Protein AF-A0A150H305-F1 (afdb_monomer_lite)

Foldseek 3Di:
DDDPLPDVLLVQLLVQQLDPPRDQVSLVSCVVVVVCLVVCVDPVVQVVSQVSSPPRDHNVSSCVRRVD

Sequence (68 aa):
MGPLPTDPNVAAFKQCAGVSPIPANCCLKLVPFIQFADCLQLPKYKSMADSFLAPAVTVDRALKECLN

Structure (mmCIF, N/CA/C/O backbone):
data_AF-A0A150H305-F1
#
_entry.id   AF-A0A150H305-F1
#
loop_
_atom_site.group_PDB
_atom_site.id
_atom_site.type_symbol
_atom_site.label_atom_id
_atom_site.label_alt_id
_atom_site.label_comp_id
_atom_site.label_asym_id
_atom_site.label_entity_id
_atom_site.label_seq_id
_atom_site.pdbx_PDB_ins_code
_atom_site.Cartn_x
_atom_site.Cartn_y
_atom_site.Cartn_z
_atom_site.occupancy
_atom_site.B_iso_or_equiv
_atom_site.auth_seq_id
_atom_site.auth_comp_id
_atom_site.auth_asym_id
_atom_site.auth_atom_id
_atom_site.pdbx_PDB_model_num
ATOM 1 N N . MET A 1 1 ? 1.118 -16.816 7.692 1.00 40.56 1 MET A N 1
ATOM 2 C CA . MET A 1 1 ? 0.989 -15.364 7.448 1.00 40.56 1 MET A CA 1
ATOM 3 C C . MET A 1 1 ? 2.403 -14.814 7.305 1.00 40.56 1 MET A C 1
ATOM 5 O O . MET A 1 1 ? 3.054 -14.582 8.313 1.00 40.56 1 MET A O 1
ATOM 9 N N . GLY A 1 2 ? 2.940 -14.781 6.08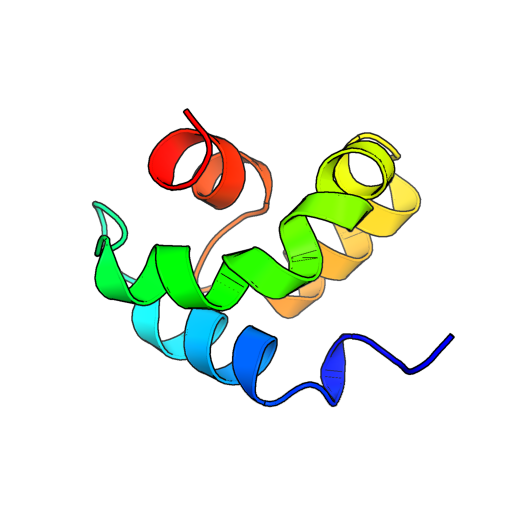1 1.00 43.44 2 GLY A N 1
ATOM 10 C CA . GLY A 1 2 ? 4.304 -14.297 5.832 1.00 43.44 2 GLY A CA 1
ATOM 11 C C . GLY A 1 2 ? 4.377 -12.774 5.993 1.00 43.44 2 GLY A C 1
ATOM 12 O O . GLY A 1 2 ? 3.385 -12.100 5.706 1.00 43.44 2 GLY A O 1
ATOM 13 N N . PRO A 1 3 ? 5.488 -12.212 6.492 1.00 52.47 3 PRO A N 1
ATOM 14 C CA . PRO A 1 3 ? 5.563 -10.791 6.783 1.00 52.47 3 PRO A CA 1
ATOM 15 C C . PRO A 1 3 ? 5.621 -9.989 5.474 1.00 52.47 3 PRO A C 1
ATOM 17 O O . PRO A 1 3 ? 6.616 -10.034 4.753 1.00 52.47 3 PRO A O 1
ATOM 20 N N . LEU A 1 4 ? 4.568 -9.201 5.224 1.00 56.28 4 LEU A N 1
ATOM 21 C CA . LEU A 1 4 ? 4.469 -8.146 4.199 1.00 56.28 4 LEU A CA 1
ATOM 22 C C . LEU A 1 4 ? 5.787 -7.385 3.897 1.00 56.28 4 LEU A C 1
ATOM 24 O O . LEU A 1 4 ? 6.042 -7.142 2.721 1.00 56.28 4 LEU A O 1
ATOM 28 N N . PRO A 1 5 ? 6.665 -7.042 4.870 1.00 58.06 5 PRO A N 1
ATOM 29 C CA . PRO A 1 5 ? 7.935 -6.361 4.573 1.00 58.06 5 PRO A CA 1
ATOM 30 C C . PRO A 1 5 ? 8.993 -7.185 3.817 1.00 58.06 5 PRO A C 1
ATOM 32 O O . PRO A 1 5 ? 9.983 -6.609 3.376 1.00 58.06 5 PRO A O 1
ATOM 35 N N . THR A 1 6 ? 8.825 -8.503 3.666 1.00 62.97 6 THR A N 1
ATOM 36 C CA . THR A 1 6 ? 9.750 -9.354 2.883 1.00 62.97 6 THR A CA 1
ATOM 37 C C . THR A 1 6 ? 9.272 -9.631 1.465 1.00 62.97 6 THR A C 1
ATOM 39 O O . THR A 1 6 ? 9.995 -10.257 0.690 1.00 62.97 6 THR A O 1
ATOM 42 N N . ASP A 1 7 ? 8.075 -9.167 1.104 1.00 70.00 7 ASP A N 1
ATOM 43 C CA . ASP A 1 7 ? 7.552 -9.414 -0.228 1.00 70.00 7 ASP A CA 1
ATOM 44 C C . ASP A 1 7 ? 8.183 -8.440 -1.244 1.00 70.00 7 ASP A C 1
ATOM 46 O O . ASP A 1 7 ? 8.054 -7.213 -1.103 1.00 70.00 7 ASP A O 1
ATOM 50 N N . PRO A 1 8 ? 8.861 -8.954 -2.287 1.00 76.50 8 PRO A N 1
ATOM 51 C CA . PRO A 1 8 ? 9.537 -8.123 -3.277 1.00 76.50 8 PRO A CA 1
ATOM 52 C C . PRO A 1 8 ? 8.573 -7.201 -4.035 1.00 76.50 8 PRO A C 1
ATOM 54 O O . PRO A 1 8 ? 8.994 -6.155 -4.527 1.00 76.50 8 PRO A O 1
ATOM 57 N N . ASN A 1 9 ? 7.280 -7.531 -4.106 1.00 74.62 9 ASN A N 1
ATOM 58 C CA . ASN A 1 9 ? 6.282 -6.695 -4.763 1.00 74.62 9 ASN A CA 1
ATOM 59 C C . ASN A 1 9 ? 5.943 -5.443 -3.946 1.00 74.62 9 ASN A C 1
ATOM 61 O O . ASN A 1 9 ? 5.762 -4.382 -4.539 1.00 74.62 9 ASN A O 1
ATOM 65 N N . VAL A 1 10 ? 5.918 -5.521 -2.609 1.00 77.50 10 VAL A N 1
ATOM 66 C CA . VAL A 1 10 ? 5.664 -4.346 -1.749 1.00 77.50 10 VAL A CA 1
ATOM 67 C C . VAL A 1 10 ? 6.874 -3.411 -1.7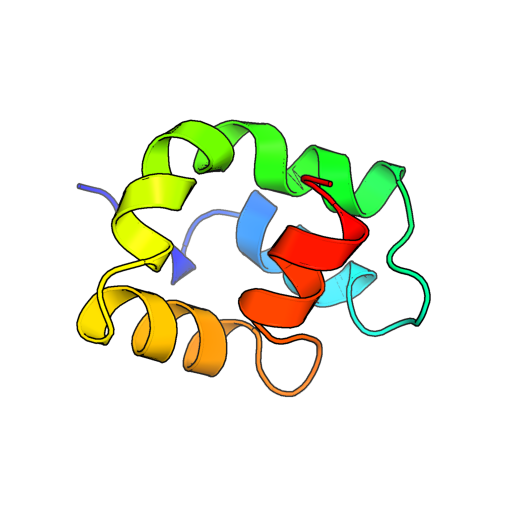66 1.00 77.50 10 VAL A C 1
ATOM 69 O O . VAL A 1 10 ? 6.720 -2.191 -1.844 1.00 77.50 10 VAL A O 1
ATOM 72 N N . ALA A 1 11 ? 8.087 -3.970 -1.773 1.00 81.19 11 ALA A N 1
ATOM 73 C CA . ALA A 1 11 ? 9.310 -3.190 -1.942 1.00 81.19 11 ALA A CA 1
ATOM 74 C C . ALA A 1 11 ? 9.356 -2.502 -3.320 1.00 81.19 11 ALA A C 1
ATOM 76 O O . ALA A 1 11 ? 9.635 -1.305 -3.401 1.00 81.19 11 ALA A O 1
ATOM 77 N N . ALA A 1 12 ? 9.017 -3.230 -4.390 1.00 83.50 12 ALA A N 1
ATOM 78 C CA . ALA A 1 12 ? 8.932 -2.677 -5.740 1.00 83.50 12 ALA A CA 1
ATOM 79 C C . ALA A 1 12 ? 7.860 -1.582 -5.843 1.00 83.50 12 ALA A C 1
ATOM 81 O O . ALA A 1 12 ? 8.117 -0.535 -6.433 1.00 83.50 12 ALA A O 1
ATOM 82 N N . PHE A 1 13 ? 6.691 -1.785 -5.224 1.00 86.06 13 PHE A N 1
ATOM 83 C CA . PHE A 1 13 ? 5.643 -0.771 -5.149 1.00 86.06 13 PHE A CA 1
ATOM 84 C C . PHE A 1 13 ? 6.148 0.500 -4.461 1.00 86.06 13 PHE A C 1
ATOM 86 O O . PHE A 1 13 ? 6.034 1.585 -5.022 1.00 86.06 13 PHE A O 1
ATOM 93 N N . LYS A 1 14 ? 6.787 0.380 -3.289 1.00 85.94 14 LYS A N 1
ATOM 94 C CA . LYS A 1 14 ? 7.348 1.530 -2.564 1.00 85.94 14 LYS A CA 1
ATOM 95 C C . LYS A 1 14 ? 8.327 2.339 -3.424 1.00 85.94 14 LYS A C 1
ATOM 97 O O . LYS A 1 14 ? 8.321 3.564 -3.360 1.00 85.94 14 LYS A O 1
ATOM 102 N N . GLN A 1 15 ? 9.149 1.668 -4.230 1.00 86.19 15 GLN A N 1
ATOM 103 C CA . GLN A 1 15 ? 10.120 2.329 -5.106 1.00 86.19 15 GLN A CA 1
ATOM 104 C C . GLN A 1 15 ? 9.461 3.126 -6.238 1.00 86.19 15 GLN A C 1
ATOM 106 O O . GLN A 1 15 ? 9.955 4.195 -6.586 1.00 86.19 15 GLN A O 1
ATOM 111 N N . CYS A 1 16 ? 8.354 2.640 -6.807 1.00 86.62 16 CYS A N 1
ATOM 112 C CA . CYS A 1 16 ? 7.684 3.308 -7.926 1.00 86.62 16 CYS A CA 1
ATOM 113 C C . CYS A 1 16 ? 6.530 4.241 -7.517 1.00 86.62 16 CYS A C 1
ATOM 115 O O . CYS A 1 16 ? 6.150 5.106 -8.300 1.00 86.62 16 CYS A O 1
ATOM 117 N N . ALA A 1 17 ? 5.986 4.110 -6.304 1.00 86.50 17 ALA A N 1
ATOM 118 C CA . ALA A 1 17 ? 4.840 4.891 -5.823 1.00 86.50 17 ALA A CA 1
ATOM 119 C C . ALA A 1 17 ? 5.216 6.275 -5.255 1.00 86.50 17 ALA A C 1
ATOM 121 O O . ALA A 1 17 ? 4.341 7.057 -4.882 1.00 86.50 17 ALA A O 1
ATOM 122 N N . GLY A 1 18 ? 6.514 6.597 -5.217 1.00 86.19 18 GLY A N 1
ATOM 123 C CA . GLY A 1 18 ? 7.039 7.886 -4.752 1.00 86.19 18 GLY A CA 1
ATOM 124 C C . GLY A 1 18 ? 6.730 9.085 -5.658 1.00 86.19 18 GLY A C 1
ATOM 125 O O . GLY A 1 18 ? 7.068 10.211 -5.306 1.00 86.19 18 GLY A O 1
ATOM 126 N N . VAL A 1 19 ? 6.102 8.868 -6.816 1.00 85.75 19 VAL A N 1
ATOM 127 C CA . VAL A 1 19 ? 5.724 9.919 -7.776 1.00 85.75 19 VAL A CA 1
ATOM 128 C C . VAL A 1 19 ? 4.207 10.115 -7.800 1.00 85.75 19 VAL A C 1
ATOM 130 O O . VAL A 1 19 ? 3.463 9.214 -7.412 1.00 85.75 19 VAL A O 1
ATOM 133 N N . SER A 1 20 ? 3.742 11.295 -8.224 1.00 82.25 20 SER A N 1
ATOM 134 C CA . SER A 1 20 ? 2.316 11.634 -8.332 1.00 82.25 20 SER A CA 1
ATOM 135 C C . SER A 1 20 ? 1.963 12.093 -9.749 1.00 82.25 20 SER A C 1
ATOM 137 O O . SER A 1 20 ? 2.563 13.068 -10.209 1.00 82.25 20 SER A O 1
ATOM 139 N N . PRO A 1 21 ? 1.017 11.431 -10.446 1.00 83.69 21 PRO A N 1
ATOM 140 C CA . PRO A 1 21 ? 0.239 10.263 -10.005 1.00 83.69 21 PRO A CA 1
ATOM 141 C C . PRO A 1 21 ? 1.065 8.960 -9.972 1.00 83.69 21 PRO A C 1
ATOM 143 O O . PRO A 1 21 ? 2.084 8.847 -10.656 1.00 83.69 21 PRO A O 1
ATOM 146 N N . ILE A 1 22 ? 0.628 7.971 -9.188 1.00 89.19 22 ILE A N 1
ATOM 147 C CA . ILE A 1 22 ? 1.216 6.631 -9.145 1.00 89.19 22 ILE A CA 1
ATOM 148 C C . ILE A 1 22 ? 1.037 5.992 -10.530 1.00 89.19 22 ILE A C 1
ATOM 150 O O . ILE A 1 22 ? -0.087 5.887 -11.026 1.00 89.19 22 ILE A O 1
ATOM 154 N N . PRO A 1 23 ? 2.120 5.536 -11.177 1.00 89.69 23 PRO A N 1
ATOM 155 C CA . PRO A 1 23 ? 2.032 4.902 -12.483 1.00 89.69 23 PRO A CA 1
ATOM 156 C C . PRO A 1 23 ? 1.193 3.616 -12.441 1.00 89.69 23 PRO A C 1
ATOM 158 O O . PRO A 1 23 ? 1.321 2.814 -11.516 1.00 89.69 23 PRO A O 1
ATOM 161 N N . ALA A 1 24 ? 0.394 3.345 -13.477 1.00 86.75 24 ALA A N 1
ATOM 162 C CA . ALA A 1 24 ? -0.457 2.147 -13.523 1.00 86.75 24 ALA A CA 1
ATOM 163 C C . ALA A 1 24 ? 0.344 0.833 -13.402 1.00 86.75 24 ALA A C 1
ATOM 165 O O . ALA A 1 24 ? -0.073 -0.102 -12.721 1.00 86.75 24 ALA A O 1
ATOM 166 N N . ASN A 1 25 ? 1.543 0.772 -13.992 1.00 87.12 25 ASN A N 1
ATOM 167 C CA . ASN A 1 25 ? 2.451 -0.372 -13.842 1.00 87.12 25 ASN A CA 1
ATOM 168 C C . ASN A 1 25 ? 2.945 -0.565 -12.394 1.00 87.12 25 ASN A C 1
ATOM 170 O O . ASN A 1 25 ? 3.298 -1.682 -12.015 1.00 87.12 25 ASN A O 1
ATOM 174 N N . CYS A 1 26 ? 2.955 0.500 -11.592 1.00 88.50 26 CYS A N 1
ATOM 175 C CA . CYS A 1 26 ? 3.239 0.448 -10.167 1.00 88.50 26 CYS A CA 1
ATOM 176 C C . CYS A 1 26 ? 2.038 -0.106 -9.394 1.00 88.50 26 CYS A C 1
ATOM 178 O O . CYS A 1 26 ? 2.195 -1.021 -8.591 1.00 88.50 26 CYS A O 1
ATOM 180 N N . CYS A 1 27 ? 0.826 0.351 -9.712 1.00 87.31 27 CYS A N 1
ATOM 181 C CA . CYS A 1 27 ? -0.412 -0.169 -9.129 1.00 87.31 27 CYS A CA 1
ATOM 182 C C . CYS A 1 27 ? -0.595 -1.680 -9.344 1.00 87.31 27 CYS A C 1
ATOM 184 O O . CYS A 1 27 ? -1.055 -2.379 -8.443 1.00 87.31 27 CYS A O 1
ATOM 186 N N . LEU A 1 28 ? -0.135 -2.224 -10.478 1.00 87.12 28 LEU A N 1
ATOM 187 C CA . LEU A 1 28 ? -0.149 -3.671 -10.728 1.00 87.12 28 LEU A CA 1
ATOM 188 C C . LEU A 1 28 ? 0.657 -4.485 -9.697 1.00 87.12 28 LEU A C 1
ATOM 190 O O . LEU A 1 28 ? 0.370 -5.662 -9.489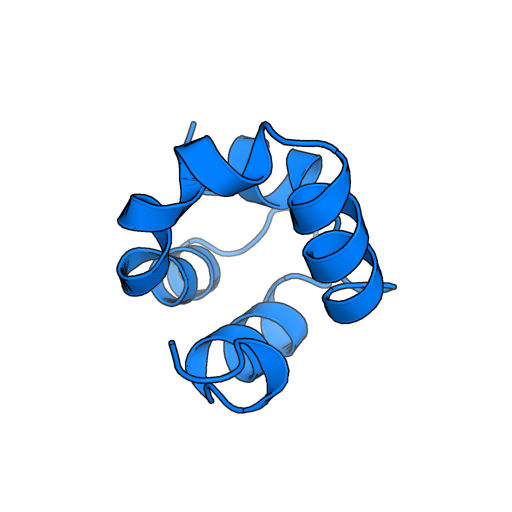 1.00 87.12 28 LEU A O 1
ATOM 194 N N . LYS A 1 29 ? 1.634 -3.877 -9.008 1.00 85.44 29 LYS A N 1
ATOM 195 C CA . LYS A 1 29 ? 2.397 -4.532 -7.929 1.00 85.44 29 LYS A CA 1
ATOM 196 C C . LYS A 1 29 ? 1.565 -4.758 -6.668 1.00 85.44 29 LYS A C 1
ATOM 198 O O . LYS A 1 29 ? 1.919 -5.616 -5.864 1.00 85.44 29 LYS A O 1
ATOM 203 N N . LEU A 1 30 ? 0.454 -4.036 -6.516 1.00 81.44 30 LEU A N 1
ATOM 204 C CA . LEU A 1 30 ? -0.491 -4.223 -5.419 1.00 81.44 30 LEU A CA 1
ATOM 205 C C . LEU A 1 30 ? -1.537 -5.306 -5.694 1.00 81.44 30 LEU A C 1
ATOM 207 O O . LEU A 1 30 ? -2.193 -5.732 -4.749 1.00 81.44 30 LEU A O 1
ATOM 211 N N . VAL A 1 31 ? -1.671 -5.794 -6.935 1.00 83.00 31 VAL A N 1
ATOM 212 C CA . VAL A 1 31 ? -2.688 -6.794 -7.322 1.00 83.00 31 VAL A CA 1
ATOM 213 C C . VAL A 1 31 ? -2.720 -8.016 -6.393 1.00 83.00 31 VAL A C 1
ATOM 215 O O . VAL A 1 31 ? -3.807 -8.363 -5.930 1.00 83.00 31 VAL A O 1
ATOM 218 N N . PRO A 1 32 ? -1.580 -8.632 -6.015 1.00 80.94 32 PRO A N 1
ATOM 219 C CA . PRO A 1 32 ? -1.582 -9.765 -5.085 1.00 80.94 32 PRO A CA 1
ATOM 220 C C . PRO A 1 32 ? -2.096 -9.423 -3.678 1.00 80.94 32 PRO A C 1
ATOM 222 O O . PRO A 1 32 ? -2.501 -10.316 -2.934 1.00 80.94 32 PRO A O 1
ATOM 225 N N . PHE A 1 33 ? -2.088 -8.141 -3.305 1.00 78.56 33 PHE A N 1
ATOM 226 C CA . PHE A 1 33 ? -2.477 -7.645 -1.986 1.00 78.56 33 PHE A CA 1
ATOM 227 C C . PHE A 1 33 ? -3.876 -7.035 -1.946 1.00 78.56 33 PHE A C 1
ATOM 229 O O . PHE A 1 33 ? -4.329 -6.681 -0.861 1.00 78.56 33 PHE A O 1
ATOM 236 N N . ILE A 1 34 ? -4.585 -6.951 -3.078 1.00 78.81 34 ILE A N 1
ATOM 237 C CA . ILE A 1 34 ? -5.971 -6.450 -3.127 1.00 78.81 34 ILE A CA 1
ATOM 238 C C . ILE A 1 34 ? -6.875 -7.254 -2.189 1.00 78.81 34 ILE A C 1
ATOM 240 O O . ILE A 1 34 ? -7.726 -6.684 -1.518 1.00 78.81 34 ILE A O 1
ATOM 244 N N . GLN A 1 35 ? -6.630 -8.559 -2.050 1.00 81.62 35 GLN A N 1
ATOM 245 C CA . GLN A 1 35 ? -7.341 -9.421 -1.096 1.00 81.62 35 GLN A CA 1
ATOM 246 C C . GLN A 1 35 ? -7.206 -8.976 0.374 1.00 81.62 35 GLN A C 1
ATOM 248 O O . GLN A 1 35 ? -7.990 -9.391 1.219 1.00 81.62 35 GLN A O 1
ATOM 253 N N . PHE A 1 36 ? -6.211 -8.145 0.691 1.00 81.88 36 PHE A N 1
ATOM 254 C CA . PHE A 1 36 ? -5.991 -7.570 2.016 1.00 81.88 36 PHE A CA 1
ATOM 255 C C . PHE A 1 36 ? -6.437 -6.103 2.104 1.00 81.88 36 PHE A C 1
ATOM 257 O O . PHE A 1 36 ? -6.203 -5.469 3.132 1.00 81.88 36 PHE A O 1
ATOM 264 N N . ALA A 1 37 ? -7.075 -5.544 1.068 1.00 78.75 37 ALA A N 1
ATOM 265 C CA . ALA A 1 37 ? -7.553 -4.161 1.073 1.00 78.75 37 ALA A CA 1
ATOM 266 C C . ALA A 1 37 ? -8.545 -3.906 2.220 1.00 78.75 37 ALA A C 1
ATOM 268 O O . ALA A 1 37 ? -8.447 -2.885 2.899 1.00 78.75 37 ALA A O 1
ATOM 269 N N . ASP A 1 38 ? -9.405 -4.876 2.533 1.00 82.94 38 ASP A N 1
ATOM 270 C CA . ASP A 1 38 ? -10.307 -4.799 3.689 1.00 82.94 38 ASP A CA 1
ATOM 271 C C . ASP A 1 38 ? -9.535 -4.783 5.016 1.00 82.94 38 ASP A C 1
ATOM 273 O O . ASP A 1 38 ? -9.897 -4.081 5.959 1.00 82.94 38 ASP A O 1
ATOM 277 N N . CYS A 1 39 ? -8.402 -5.489 5.096 1.00 82.88 39 CYS A N 1
ATOM 278 C CA . CYS A 1 39 ? -7.533 -5.423 6.269 1.00 82.88 39 CYS A CA 1
ATOM 279 C C . CYS A 1 39 ? -6.913 -4.030 6.435 1.00 82.88 39 CYS A C 1
ATOM 281 O O . CYS A 1 39 ? -6.709 -3.599 7.568 1.00 82.88 39 CYS A O 1
ATOM 283 N N . LEU A 1 40 ? -6.653 -3.306 5.341 1.00 82.31 40 LEU A N 1
ATOM 284 C CA . LEU A 1 40 ? -6.145 -1.930 5.374 1.00 82.31 40 LEU A CA 1
ATOM 285 C C . LEU A 1 40 ? -7.186 -0.911 5.866 1.00 82.31 40 LEU A C 1
ATOM 287 O O . LEU A 1 40 ? -6.816 0.221 6.172 1.00 82.31 40 LEU A O 1
ATOM 291 N N . GLN A 1 41 ? -8.458 -1.299 6.022 1.00 81.00 41 GLN A N 1
ATOM 292 C CA . GLN A 1 41 ? -9.454 -0.481 6.725 1.00 81.00 41 GLN A CA 1
ATOM 293 C C . GLN A 1 41 ? -9.254 -0.502 8.248 1.00 81.00 41 GLN A C 1
ATOM 295 O O . GLN A 1 41 ? -9.678 0.419 8.947 1.00 81.00 41 GLN A O 1
ATOM 300 N N . LEU A 1 42 ? -8.584 -1.527 8.788 1.00 86.44 42 LEU A N 1
ATOM 301 C CA . LEU A 1 42 ? -8.296 -1.611 10.216 1.00 86.44 42 LEU A CA 1
ATOM 302 C C . LEU A 1 42 ? -7.087 -0.723 10.564 1.00 86.44 42 LEU A C 1
ATOM 304 O O . LEU A 1 42 ? -6.002 -0.926 10.005 1.00 86.44 42 LEU A O 1
ATOM 308 N N . PRO A 1 43 ? -7.201 0.187 11.554 1.00 86.06 43 PRO A N 1
ATOM 309 C CA . PRO A 1 43 ? -6.154 1.164 11.873 1.00 86.06 43 PRO A CA 1
ATOM 310 C C . PRO A 1 43 ? -4.781 0.541 12.144 1.00 86.06 43 PRO A C 1
ATOM 312 O O . PRO A 1 43 ? -3.752 1.093 11.761 1.00 86.06 43 PRO A O 1
ATOM 315 N N . LYS A 1 44 ? -4.764 -0.642 12.771 1.00 86.50 44 LYS A N 1
ATOM 316 C CA . LYS A 1 44 ? -3.538 -1.382 13.091 1.00 86.50 44 LYS A CA 1
ATOM 317 C C . LYS A 1 44 ? -2.753 -1.771 11.835 1.00 86.50 44 LYS A C 1
ATOM 319 O O . LYS A 1 44 ? -1.549 -1.537 11.776 1.00 86.50 44 LYS A O 1
ATOM 324 N N . TYR A 1 45 ? -3.417 -2.367 10.846 1.00 85.12 45 TYR A N 1
ATOM 325 C CA . TYR A 1 45 ? -2.755 -2.811 9.616 1.00 85.12 45 TYR A CA 1
ATOM 326 C C . TYR A 1 45 ? -2.458 -1.638 8.690 1.00 85.12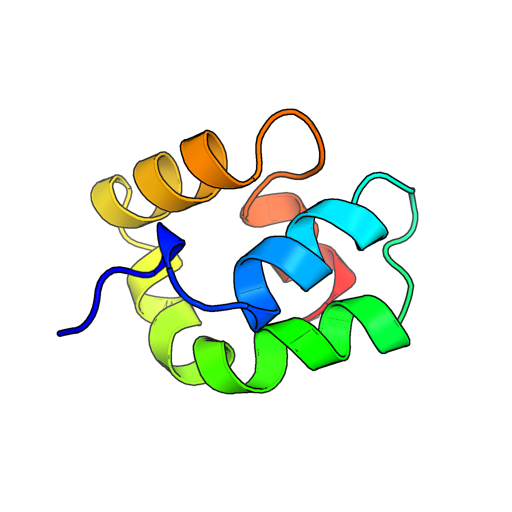 45 TYR A C 1
ATOM 328 O O . TYR A 1 45 ? -1.383 -1.598 8.095 1.00 85.12 45 TYR A O 1
ATOM 336 N N . LYS A 1 46 ? -3.356 -0.646 8.649 1.00 86.44 46 LYS A N 1
ATOM 337 C CA . LYS A 1 46 ? -3.123 0.615 7.948 1.00 86.44 46 LYS A CA 1
ATOM 338 C C . LYS A 1 46 ? -1.842 1.294 8.421 1.00 86.44 46 LYS A C 1
ATOM 340 O O . LYS A 1 46 ? -0.968 1.561 7.611 1.00 86.44 46 LYS A O 1
ATOM 345 N N . SER A 1 47 ? -1.684 1.482 9.732 1.00 88.00 47 SER A N 1
ATOM 346 C CA . SER A 1 47 ? -0.503 2.133 10.311 1.00 88.00 47 SER A CA 1
ATOM 347 C C . SER A 1 47 ? 0.795 1.368 10.032 1.00 88.00 47 SER A C 1
ATOM 349 O O . SER A 1 47 ? 1.822 1.986 9.748 1.00 88.00 47 SER A O 1
ATOM 351 N N . MET A 1 48 ? 0.761 0.031 10.047 1.00 85.50 48 MET A N 1
ATOM 352 C CA . MET A 1 48 ? 1.913 -0.791 9.657 1.00 85.50 48 MET A CA 1
ATOM 353 C C . MET A 1 48 ? 2.283 -0.597 8.182 1.00 85.50 48 MET A C 1
ATOM 355 O O . MET A 1 48 ? 3.457 -0.413 7.865 1.00 85.50 48 MET A O 1
ATOM 359 N N . ALA A 1 49 ? 1.292 -0.616 7.290 1.00 85.12 49 ALA A N 1
ATOM 360 C CA . ALA A 1 49 ? 1.507 -0.406 5.864 1.00 85.12 49 ALA A CA 1
ATOM 361 C C . ALA A 1 49 ? 1.976 1.027 5.566 1.00 85.12 49 ALA A C 1
ATOM 363 O O . ALA A 1 49 ? 2.952 1.195 4.844 1.00 85.12 49 ALA A O 1
ATOM 364 N N . ASP A 1 50 ? 1.377 2.044 6.186 1.00 87.44 50 ASP A N 1
ATOM 365 C CA . ASP A 1 50 ? 1.819 3.440 6.089 1.00 87.44 50 ASP A CA 1
ATOM 366 C C . ASP A 1 50 ? 3.261 3.607 6.569 1.00 87.44 50 ASP A C 1
ATOM 368 O O . ASP A 1 50 ? 4.073 4.214 5.877 1.00 87.44 50 ASP A O 1
ATOM 372 N N . SER A 1 51 ? 3.619 3.012 7.711 1.00 87.69 51 SER A N 1
ATOM 373 C CA . SER A 1 51 ? 4.993 3.066 8.226 1.00 87.69 51 SER A CA 1
ATOM 374 C C . SER A 1 51 ? 5.986 2.407 7.268 1.00 87.69 51 SER A C 1
ATOM 376 O O . SER A 1 51 ? 7.108 2.884 7.110 1.00 87.69 51 SER A O 1
ATOM 378 N N . PHE A 1 52 ? 5.580 1.321 6.601 1.00 84.31 52 PHE A N 1
ATOM 379 C CA . PHE A 1 52 ? 6.418 0.657 5.610 1.00 84.31 52 PHE A CA 1
ATOM 380 C C . PHE A 1 52 ? 6.545 1.474 4.323 1.00 84.31 52 PHE A C 1
ATOM 382 O O . PHE A 1 52 ? 7.639 1.565 3.770 1.00 84.31 52 PHE A O 1
ATOM 389 N N . LEU A 1 53 ? 5.453 2.062 3.837 1.00 85.31 53 LEU A N 1
ATOM 390 C CA . LEU A 1 53 ? 5.399 2.810 2.581 1.00 85.31 53 LEU A CA 1
ATOM 391 C C . LEU A 1 53 ? 5.983 4.224 2.703 1.00 85.31 53 LEU A C 1
ATOM 393 O O . LEU A 1 53 ? 6.479 4.769 1.714 1.00 85.31 53 LEU A O 1
ATOM 397 N N . ALA A 1 54 ? 6.020 4.790 3.908 1.00 85.75 54 ALA A N 1
ATOM 398 C CA . ALA A 1 54 ? 6.617 6.088 4.169 1.00 85.75 54 ALA A CA 1
ATOM 399 C C . ALA A 1 54 ? 8.116 6.140 3.790 1.00 85.75 54 ALA A C 1
ATOM 401 O O . ALA A 1 54 ? 8.849 5.147 3.924 1.00 85.75 54 ALA A O 1
ATOM 402 N N . PRO A 1 55 ? 8.609 7.301 3.316 1.00 86.19 55 PRO A N 1
ATOM 403 C CA . PRO A 1 55 ? 7.863 8.523 2.983 1.00 86.19 55 PRO A CA 1
ATOM 404 C C . PRO A 1 55 ? 7.283 8.525 1.552 1.00 86.19 55 PRO A C 1
ATOM 406 O O . PRO A 1 55 ? 6.778 9.550 1.110 1.00 86.19 55 PRO A O 1
ATOM 409 N N . ALA A 1 56 ? 7.388 7.421 0.804 1.00 86.88 56 ALA A N 1
ATOM 410 C CA . ALA A 1 56 ? 7.073 7.394 -0.625 1.00 86.88 56 ALA A CA 1
ATOM 411 C C . ALA A 1 56 ? 5.573 7.579 -0.908 1.00 86.88 56 ALA A C 1
ATOM 413 O O . ALA A 1 56 ? 5.191 8.331 -1.802 1.00 86.88 56 ALA A O 1
ATOM 414 N N . VAL A 1 57 ? 4.711 6.893 -0.155 1.00 89.25 57 VAL A N 1
ATOM 415 C CA . VAL A 1 57 ? 3.257 6.913 -0.362 1.00 89.25 57 VAL A CA 1
ATOM 416 C C . VAL A 1 57 ? 2.528 6.519 0.927 1.00 89.25 57 VAL A C 1
ATOM 418 O O . VAL A 1 57 ? 3.118 5.881 1.797 1.00 89.25 57 VAL A O 1
ATOM 421 N N . THR A 1 58 ? 1.252 6.888 1.050 1.00 88.56 58 THR A N 1
ATOM 422 C CA . THR A 1 58 ? 0.348 6.395 2.102 1.00 88.56 58 THR A CA 1
ATOM 423 C C . THR A 1 58 ? -0.633 5.376 1.536 1.00 88.56 58 THR A C 1
ATOM 425 O O . THR A 1 58 ? -0.925 5.371 0.340 1.00 88.56 58 THR A O 1
ATOM 428 N N . VAL A 1 59 ? -1.189 4.534 2.399 1.00 87.38 59 VAL A N 1
ATOM 429 C CA . VAL A 1 59 ? -2.247 3.580 2.072 1.00 87.38 59 VAL A CA 1
ATOM 430 C C . VAL A 1 59 ? -3.435 4.294 1.437 1.00 87.38 59 VAL A C 1
ATOM 432 O O . VAL A 1 59 ? -3.873 3.873 0.377 1.00 87.38 59 VAL A O 1
ATOM 435 N N . ASP A 1 60 ? -3.916 5.407 2.004 1.00 87.62 60 ASP A N 1
ATOM 436 C CA . ASP A 1 60 ? -5.048 6.150 1.420 1.00 87.62 60 ASP A CA 1
ATOM 437 C C . ASP A 1 60 ? -4.756 6.612 -0.009 1.00 87.62 60 ASP A C 1
ATOM 439 O O . ASP A 1 60 ? -5.607 6.508 -0.890 1.00 87.62 60 ASP A O 1
ATOM 443 N N . ARG A 1 61 ? -3.536 7.104 -0.249 1.00 87.12 61 ARG A N 1
ATOM 444 C CA . ARG A 1 61 ? -3.105 7.557 -1.571 1.00 87.12 61 ARG A CA 1
ATOM 445 C C . ARG A 1 61 ? -2.995 6.388 -2.548 1.00 87.12 61 ARG A C 1
ATOM 447 O O . ARG A 1 61 ? -3.480 6.489 -3.668 1.00 87.12 61 ARG A O 1
ATOM 454 N N . ALA A 1 62 ? -2.408 5.277 -2.111 1.00 86.94 62 ALA A N 1
ATOM 455 C CA . ALA A 1 62 ? -2.301 4.062 -2.905 1.00 86.94 62 ALA A CA 1
ATOM 456 C C . ALA A 1 62 ? -3.683 3.501 -3.272 1.00 86.94 62 ALA A C 1
ATOM 458 O O . ALA A 1 62 ?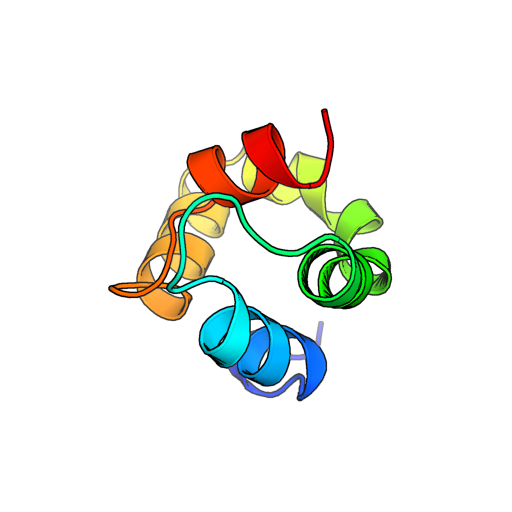 -3.925 3.217 -4.438 1.00 86.94 62 ALA A O 1
ATOM 459 N N . LEU A 1 63 ? -4.611 3.401 -2.315 1.00 84.50 63 LEU A N 1
ATOM 460 C CA . LEU A 1 63 ? -5.980 2.942 -2.564 1.00 84.50 63 LEU A CA 1
ATOM 461 C C . LEU A 1 63 ? -6.708 3.879 -3.539 1.00 84.50 63 LEU A C 1
ATOM 463 O O . LEU A 1 63 ? -7.310 3.412 -4.500 1.00 84.50 63 LEU A O 1
ATOM 467 N N . LYS A 1 64 ? -6.589 5.197 -3.341 1.00 86.25 64 LYS A N 1
ATOM 468 C CA . LYS A 1 64 ? -7.233 6.209 -4.189 1.00 86.25 64 LYS A CA 1
ATOM 469 C C . LYS A 1 64 ? -6.670 6.280 -5.611 1.00 86.25 64 LYS A C 1
ATOM 471 O O . LYS A 1 64 ? -7.402 6.625 -6.526 1.00 86.25 64 LYS A O 1
ATOM 476 N N . GLU A 1 65 ? -5.379 6.039 -5.814 1.00 87.00 65 GLU A N 1
ATOM 477 C CA . GLU A 1 65 ? -4.765 6.148 -7.146 1.00 87.00 65 GLU A CA 1
ATOM 478 C C . GLU A 1 65 ? -4.715 4.800 -7.885 1.00 87.00 65 GLU A C 1
ATOM 480 O O . GLU A 1 65 ? -4.737 4.787 -9.113 1.00 87.00 65 GLU A O 1
ATOM 485 N N . CYS A 1 66 ? -4.687 3.672 -7.164 1.00 83.25 66 CYS A N 1
ATOM 486 C CA . CYS A 1 66 ? -4.533 2.339 -7.754 1.00 83.25 66 CYS A CA 1
ATOM 487 C C . CYS A 1 66 ? -5.783 1.457 -7.738 1.00 83.25 66 CYS A C 1
ATOM 489 O O . CYS A 1 66 ? -5.844 0.531 -8.544 1.00 83.25 66 CYS A O 1
ATOM 491 N N . LEU A 1 67 ? -6.727 1.678 -6.818 1.00 74.62 67 LEU A N 1
ATOM 492 C CA . LEU A 1 67 ? -7.912 0.824 -6.622 1.00 74.62 67 LEU A CA 1
ATOM 493 C C . LEU A 1 67 ? -9.234 1.596 -6.735 1.00 74.62 67 LEU A C 1
ATOM 495 O O . LEU A 1 67 ? -10.257 1.126 -6.240 1.00 74.62 67 LEU A O 1
ATOM 499 N N . ASN A 1 68 ? -9.199 2.779 -7.348 1.00 61.38 68 ASN A N 1
ATOM 500 C CA . ASN A 1 68 ? -10.383 3.597 -7.604 1.00 61.38 68 ASN A CA 1
ATOM 501 C C . ASN A 1 68 ? -11.220 3.066 -8.767 1.00 61.38 68 ASN A C 1
ATOM 503 O O . ASN A 1 68 ? -10.615 2.593 -9.756 1.00 61.38 68 ASN A O 1
#

Organism: Gonium pectorale (NCBI:txid33097)

pLDDT: mean 81.15, std 10.38, range [40.56, 89.69]

Secondary structure (DSSP, 8-state):
---GGG-HHHHHHHHHTTSSSPPHHHHGGGGGGGGGTTGGGSHHHHHHHHHHHTTT--HHHHHHHH--

Radius of gyration: 10.74 Å; chains: 1; bounding box: 20×27×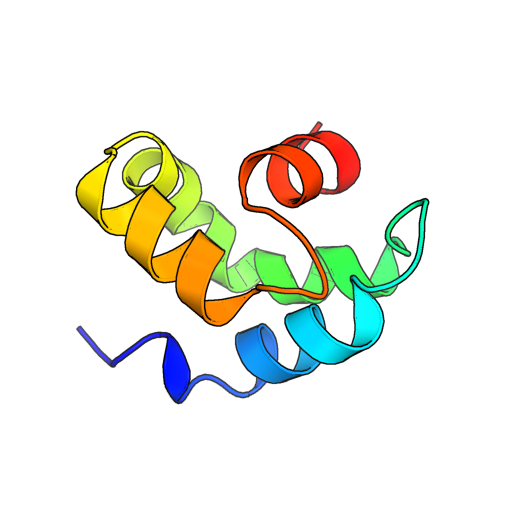27 Å